Protein AF-A0A6I3LIY3-F1 (afdb_monomer)

pLDDT: mean 95.97, std 3.13, range [81.38, 98.56]

Foldseek 3Di:
DDDDPVLLEDDQLDALVVNQVSQVVQPPPPFHWYDDPNDIDGQNHKDWFQVDQPPHDGQDFPDDDPQFTWTHGNGGIITRRD

Structure (mmCIF, N/CA/C/O backbone):
data_AF-A0A6I3LIY3-F1
#
_entry.id   AF-A0A6I3LIY3-F1
#
loop_
_atom_site.group_PDB
_atom_site.id
_atom_site.type_symbol
_atom_site.label_atom_id
_atom_site.label_alt_id
_atom_site.label_comp_id
_atom_site.label_asym_id
_atom_site.label_entity_id
_atom_site.label_seq_id
_atom_site.pdbx_PDB_ins_code
_atom_site.Cartn_x
_atom_site.Cartn_y
_atom_site.Cartn_z
_atom_site.occupancy
_atom_site.B_iso_or_equiv
_atom_site.auth_seq_id
_atom_site.auth_comp_id
_atom_site.auth_asym_id
_atom_site.auth_atom_id
_atom_site.pdbx_PDB_model_num
ATOM 1 N N . PRO A 1 1 ? 4.847 2.378 21.534 1.00 81.38 1 PRO A N 1
ATOM 2 C CA . PRO A 1 1 ? 3.651 3.240 21.360 1.00 81.38 1 PRO A CA 1
ATOM 3 C C . PRO A 1 1 ? 2.522 2.441 20.704 1.00 81.38 1 PRO A C 1
ATOM 5 O O . PRO A 1 1 ? 2.826 1.529 19.943 1.00 81.38 1 PRO A O 1
ATOM 8 N N . ASN A 1 2 ? 1.260 2.760 21.000 1.00 90.69 2 ASN A N 1
ATOM 9 C CA . ASN A 1 2 ? 0.123 2.108 20.343 1.00 90.69 2 ASN A CA 1
ATOM 10 C C . ASN A 1 2 ? -0.005 2.588 18.893 1.00 90.69 2 ASN A C 1
ATOM 12 O O . ASN A 1 2 ? 0.270 3.756 18.610 1.00 90.69 2 ASN A O 1
ATOM 16 N N . ILE A 1 3 ? -0.437 1.688 18.008 1.00 91.88 3 ILE A N 1
ATOM 17 C CA . ILE A 1 3 ? -0.732 2.001 16.606 1.00 91.88 3 ILE A CA 1
ATOM 18 C C . ILE A 1 3 ? -1.925 2.959 16.560 1.00 91.88 3 ILE A C 1
ATOM 20 O O . ILE A 1 3 ? -2.927 2.746 17.248 1.00 91.88 3 ILE A O 1
ATOM 24 N N . LYS A 1 4 ? -1.803 4.034 15.781 1.00 95.69 4 LYS A N 1
ATOM 25 C CA . LYS A 1 4 ? -2.873 5.007 15.551 1.00 95.69 4 LYS A CA 1
ATOM 26 C C . LYS A 1 4 ? -3.526 4.761 14.198 1.00 95.69 4 LYS A C 1
ATOM 28 O O . LYS A 1 4 ? -2.886 4.308 13.255 1.00 95.69 4 LYS A O 1
ATOM 33 N N . ARG A 1 5 ? -4.761 5.243 14.045 1.00 93.25 5 ARG A N 1
ATOM 34 C CA . ARG A 1 5 ? -5.488 5.220 12.766 1.00 93.25 5 ARG A CA 1
ATOM 35 C C . ARG A 1 5 ? -4.717 5.885 11.615 1.00 93.25 5 ARG A C 1
ATOM 37 O O . ARG A 1 5 ? -4.901 5.522 10.463 1.00 93.25 5 ARG A O 1
ATOM 44 N N . THR A 1 6 ? -3.847 6.854 11.902 1.00 95.56 6 THR A N 1
ATOM 45 C CA . THR A 1 6 ? -2.973 7.478 10.894 1.00 95.56 6 THR A CA 1
ATOM 46 C C . THR A 1 6 ? -1.886 6.540 10.380 1.00 95.56 6 THR A C 1
ATOM 48 O O . THR A 1 6 ? -1.524 6.635 9.213 1.00 95.56 6 THR A O 1
ATOM 51 N N . ASP A 1 7 ? -1.398 5.625 11.219 1.00 95.25 7 ASP A N 1
ATOM 52 C CA . ASP A 1 7 ? -0.359 4.650 10.865 1.00 95.25 7 ASP A CA 1
ATOM 53 C C . ASP A 1 7 ? -0.925 3.525 9.982 1.00 95.25 7 ASP A C 1
ATOM 55 O O . ASP A 1 7 ? -0.201 2.876 9.230 1.00 95.25 7 ASP A O 1
ATOM 59 N N . GLU A 1 8 ? -2.241 3.314 10.042 1.00 97.12 8 GLU A N 1
ATOM 60 C CA . GLU A 1 8 ? -2.976 2.357 9.212 1.00 97.12 8 GLU A CA 1
ATOM 61 C C . GLU A 1 8 ? -3.236 2.877 7.795 1.00 97.12 8 GLU A C 1
ATOM 63 O O . GLU A 1 8 ? -3.452 2.090 6.872 1.00 97.12 8 GLU A O 1
ATOM 68 N N . LYS A 1 9 ? -3.242 4.201 7.608 1.00 98.12 9 LYS A N 1
ATOM 69 C CA . LYS A 1 9 ? -3.560 4.811 6.318 1.00 98.12 9 LYS A CA 1
ATOM 70 C C . LYS A 1 9 ? -2.407 4.588 5.340 1.00 98.12 9 LYS A C 1
ATOM 72 O O . LYS A 1 9 ? -1.254 4.913 5.633 1.00 98.12 9 LYS A O 1
ATOM 77 N N . ILE A 1 10 ? -2.723 4.065 4.162 1.00 98.25 10 ILE A N 1
ATOM 78 C CA . ILE A 1 10 ? -1.778 3.961 3.057 1.00 98.25 10 ILE A CA 1
ATOM 79 C C . ILE A 1 10 ? -1.492 5.356 2.515 1.00 98.25 10 ILE A C 1
ATOM 81 O O . ILE A 1 10 ? -2.395 6.110 2.148 1.00 98.25 10 ILE A O 1
ATOM 85 N N . ASP A 1 11 ? -0.204 5.658 2.449 1.00 98.06 11 ASP A N 1
ATOM 86 C CA . ASP A 1 11 ? 0.345 6.774 1.702 1.00 98.06 11 ASP A CA 1
ATOM 87 C C . ASP A 1 11 ? 0.944 6.217 0.410 1.00 98.06 11 ASP A C 1
ATOM 89 O O . ASP A 1 11 ? 1.993 5.569 0.429 1.00 98.06 11 ASP A O 1
ATOM 93 N N . TRP A 1 12 ? 0.243 6.441 -0.703 1.00 98.00 12 TRP A N 1
ATOM 94 C CA . TRP A 1 12 ? 0.624 5.915 -2.012 1.00 98.00 12 TRP A CA 1
ATOM 95 C C . TRP A 1 12 ? 1.935 6.501 -2.538 1.00 98.00 12 TRP 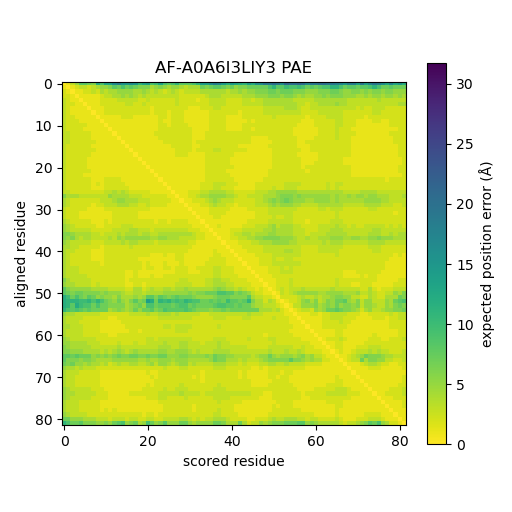A C 1
ATOM 97 O O . TRP A 1 12 ? 2.570 5.875 -3.381 1.00 98.00 12 TRP A O 1
ATOM 107 N N . THR A 1 13 ? 2.394 7.641 -2.010 1.00 97.88 13 THR A N 1
ATOM 108 C CA . THR A 1 13 ? 3.681 8.243 -2.400 1.00 97.88 13 THR A CA 1
ATOM 109 C C . THR A 1 13 ? 4.890 7.428 -1.926 1.00 97.88 13 THR A C 1
ATOM 111 O O . THR A 1 13 ? 6.012 7.656 -2.374 1.00 97.88 13 THR A O 1
ATOM 114 N N . LYS A 1 14 ? 4.685 6.439 -1.049 1.00 98.06 14 LYS A N 1
ATOM 115 C CA . LYS A 1 14 ? 5.724 5.497 -0.620 1.00 98.06 14 LYS A CA 1
ATOM 116 C C . LYS A 1 14 ? 6.024 4.458 -1.697 1.00 98.06 14 LYS A C 1
ATOM 118 O O . LYS A 1 14 ? 5.234 4.216 -2.601 1.00 98.06 14 LYS A O 1
ATOM 123 N N . THR A 1 15 ? 7.171 3.796 -1.579 1.00 98.25 15 THR A N 1
ATOM 124 C CA . THR A 1 15 ? 7.542 2.687 -2.473 1.00 98.25 15 THR A CA 1
ATOM 125 C C . THR A 1 15 ? 6.626 1.473 -2.286 1.00 98.25 15 THR A C 1
ATOM 127 O O . THR A 1 15 ? 6.141 1.209 -1.180 1.00 98.25 15 THR A O 1
ATOM 130 N N . ALA A 1 16 ? 6.472 0.658 -3.333 1.00 98.38 16 ALA A N 1
ATOM 131 C CA . ALA A 1 16 ? 5.726 -0.600 -3.273 1.00 98.38 16 ALA A CA 1
ATOM 132 C C . ALA A 1 16 ? 6.211 -1.524 -2.139 1.00 98.38 16 ALA A C 1
ATOM 134 O O . ALA A 1 16 ? 5.412 -2.166 -1.461 1.00 98.38 16 ALA A O 1
ATOM 135 N N . THR A 1 17 ? 7.521 -1.549 -1.871 1.00 98.44 17 THR A N 1
ATOM 136 C CA . THR A 1 17 ? 8.103 -2.314 -0.757 1.00 98.44 17 THR A CA 1
ATOM 137 C C . THR A 1 17 ? 7.668 -1.780 0.609 1.00 98.44 17 THR A C 1
ATOM 139 O O . THR A 1 17 ? 7.370 -2.570 1.505 1.00 98.44 17 THR A O 1
ATOM 142 N N . GLN A 1 18 ? 7.613 -0.458 0.793 1.00 98.50 18 GLN A N 1
ATOM 143 C CA . GLN A 1 18 ? 7.135 0.142 2.043 1.00 98.50 18 GLN A CA 1
ATOM 144 C C . GLN A 1 18 ? 5.646 -0.136 2.262 1.00 98.50 18 GLN A C 1
ATOM 146 O O . GLN A 1 18 ? 5.268 -0.504 3.372 1.00 98.50 18 GLN A O 1
ATOM 151 N N . ILE A 1 19 ? 4.826 -0.027 1.214 1.00 98.44 19 ILE A N 1
ATOM 152 C CA . ILE A 1 19 ? 3.388 -0.326 1.282 1.00 98.44 19 ILE A CA 1
ATOM 153 C C . ILE A 1 19 ? 3.161 -1.809 1.588 1.00 98.44 19 ILE A C 1
ATOM 155 O O . ILE A 1 19 ? 2.432 -2.131 2.522 1.00 98.44 19 ILE A O 1
ATOM 159 N N . TYR A 1 20 ? 3.860 -2.713 0.899 1.00 98.56 20 TYR A N 1
ATOM 160 C CA . TYR A 1 20 ? 3.836 -4.148 1.198 1.00 98.56 20 TYR A CA 1
ATOM 161 C C . TYR A 1 20 ? 4.195 -4.442 2.663 1.00 98.56 20 TYR A C 1
ATOM 163 O O . TYR A 1 20 ? 3.507 -5.205 3.340 1.00 98.56 20 TYR A O 1
ATOM 171 N N . ASN A 1 21 ? 5.253 -3.807 3.181 1.00 98.50 21 ASN A N 1
ATOM 172 C CA . ASN A 1 21 ? 5.667 -3.964 4.575 1.00 98.50 21 ASN A CA 1
ATOM 173 C C . ASN A 1 21 ? 4.628 -3.425 5.570 1.00 98.50 21 ASN A C 1
ATOM 175 O O . ASN A 1 21 ? 4.437 -4.032 6.621 1.00 98.50 21 ASN A O 1
ATOM 179 N N . GLN A 1 22 ? 3.956 -2.319 5.242 1.00 98.44 22 GLN A N 1
ATOM 180 C CA . GLN A 1 22 ? 2.876 -1.761 6.055 1.00 98.44 22 GLN A CA 1
ATOM 181 C C . GLN A 1 22 ? 1.675 -2.712 6.096 1.00 98.44 22 GLN A C 1
ATOM 183 O O . GLN A 1 22 ? 1.226 -3.064 7.183 1.00 98.44 22 GLN A O 1
ATOM 188 N N . VAL A 1 23 ? 1.203 -3.190 4.940 1.00 98.25 23 VAL A N 1
ATOM 189 C CA . VAL A 1 23 ? 0.062 -4.120 4.846 1.00 98.25 23 VAL A CA 1
ATOM 190 C C . VAL A 1 23 ? 0.338 -5.402 5.634 1.00 98.25 23 VAL A C 1
ATOM 192 O O . VAL A 1 23 ? -0.437 -5.753 6.523 1.00 98.25 23 VAL A O 1
ATOM 195 N N . ARG A 1 24 ? 1.487 -6.054 5.403 1.00 97.88 24 ARG A N 1
ATOM 196 C CA . ARG A 1 24 ? 1.835 -7.294 6.122 1.00 97.88 24 ARG A CA 1
ATOM 197 C C . ARG A 1 24 ? 2.068 -7.103 7.618 1.00 97.88 24 ARG A C 1
ATOM 199 O O . ARG A 1 24 ? 1.900 -8.046 8.377 1.00 97.88 24 ARG A O 1
ATOM 206 N N . GLY A 1 25 ? 2.503 -5.915 8.035 1.00 97.50 25 GLY A N 1
ATOM 207 C CA . GLY A 1 25 ? 2.744 -5.600 9.443 1.00 97.50 25 GLY A CA 1
ATOM 208 C C . GLY A 1 25 ? 1.466 -5.295 10.224 1.00 97.50 25 GLY A C 1
ATOM 209 O O . GLY A 1 25 ? 1.481 -5.374 11.448 1.00 97.50 25 GLY A O 1
ATOM 210 N N . LEU A 1 26 ? 0.379 -4.947 9.529 1.00 97.25 26 LEU A N 1
ATOM 211 C CA . LEU A 1 26 ? -0.907 -4.583 10.127 1.00 97.25 26 LEU A CA 1
ATOM 212 C C . LEU A 1 26 ? -1.977 -5.673 9.971 1.00 97.25 26 LEU A C 1
ATOM 214 O O . LEU A 1 26 ? -3.082 -5.502 10.471 1.00 97.25 26 LEU A O 1
ATOM 218 N N . ASN A 1 27 ? -1.695 -6.780 9.289 1.00 95.62 27 ASN A N 1
ATOM 219 C CA . ASN A 1 27 ? -2.607 -7.921 9.175 1.00 95.62 27 ASN A CA 1
ATOM 220 C C . ASN A 1 27 ? -2.278 -8.963 10.269 1.00 95.62 27 ASN A C 1
ATOM 222 O O . ASN A 1 27 ? -1.096 -9.245 10.483 1.00 95.62 27 ASN A O 1
ATOM 226 N N . PRO A 1 28 ? -3.274 -9.539 10.976 1.00 94.19 28 PRO A N 1
ATOM 227 C CA . PRO A 1 28 ? -4.727 -9.415 10.757 1.00 94.19 28 PRO A CA 1
ATOM 228 C C . PRO A 1 28 ? -5.390 -8.247 11.486 1.00 94.19 28 PRO A C 1
ATOM 230 O O . PRO A 1 28 ? -6.587 -8.017 11.326 1.00 94.19 28 PRO A O 1
ATOM 233 N N . TRP A 1 29 ? -4.634 -7.507 12.293 1.00 93.75 29 TRP A N 1
ATOM 234 C CA . TRP A 1 29 ? -5.131 -6.356 13.034 1.00 93.75 29 TRP A CA 1
ATOM 235 C C . TRP A 1 29 ? -4.014 -5.321 13.220 1.00 93.75 29 TRP A C 1
ATOM 237 O O . TRP A 1 29 ? -2.893 -5.720 13.551 1.00 93.75 29 TRP A O 1
ATOM 247 N N . PRO A 1 30 ? -4.280 -4.007 13.061 1.00 96.00 30 PRO A N 1
ATOM 248 C CA . PRO A 1 30 ? -5.575 -3.342 12.803 1.00 96.00 30 PRO A CA 1
ATOM 249 C C . PRO A 1 30 ? -5.998 -3.213 11.323 1.00 96.00 30 PRO A C 1
ATOM 251 O O . PRO A 1 30 ? -7.094 -2.724 11.043 1.00 96.00 30 PRO A O 1
ATOM 254 N N . VAL A 1 31 ? -5.183 -3.721 10.396 1.00 97.56 31 VAL A N 1
ATOM 255 C CA . VAL A 1 31 ? -5.335 -3.687 8.930 1.00 97.56 31 VAL A CA 1
ATOM 256 C C . VAL A 1 31 ? -5.068 -2.312 8.321 1.00 97.56 31 VAL A C 1
ATOM 258 O O . VAL A 1 31 ? -5.567 -1.283 8.777 1.00 97.56 31 VAL A O 1
ATOM 261 N N . ALA A 1 32 ? -4.282 -2.297 7.245 1.00 98.25 32 ALA A N 1
ATOM 262 C CA . ALA A 1 32 ? -4.044 -1.086 6.475 1.00 98.25 32 ALA A CA 1
ATOM 263 C C . ALA A 1 32 ? -5.306 -0.661 5.707 1.00 98.25 32 ALA A C 1
ATOM 265 O O . ALA A 1 32 ? -6.146 -1.490 5.349 1.00 98.25 32 ALA A O 1
ATOM 266 N N . PHE A 1 33 ? -5.453 0.628 5.407 1.00 98.06 33 PHE A N 1
ATOM 267 C CA . PHE A 1 33 ? -6.581 1.105 4.608 1.00 98.06 33 PHE A CA 1
ATOM 268 C C . PHE A 1 33 ? -6.218 2.256 3.679 1.00 98.06 33 PHE A C 1
ATOM 270 O O . PHE A 1 33 ? -5.312 3.043 3.943 1.00 98.06 33 PHE A O 1
ATOM 277 N N . THR A 1 34 ? -7.006 2.412 2.625 1.00 97.56 34 THR A N 1
ATOM 278 C CA . THR A 1 34 ? -7.015 3.600 1.774 1.00 97.56 34 THR A CA 1
ATOM 279 C C . THR A 1 34 ? -8.439 4.128 1.608 1.00 97.56 34 THR A C 1
ATOM 281 O O . THR A 1 34 ? -9.395 3.579 2.164 1.00 97.56 34 THR A O 1
ATOM 284 N N . THR A 1 35 ? -8.588 5.218 0.864 1.00 96.06 35 THR A N 1
ATOM 285 C CA . THR A 1 35 ? -9.890 5.771 0.490 1.00 96.06 35 THR A CA 1
ATOM 286 C C . THR A 1 35 ? -10.005 5.860 -1.022 1.00 96.06 35 THR A C 1
ATOM 288 O O . THR A 1 35 ? -9.149 6.473 -1.655 1.00 96.06 35 THR A O 1
ATOM 291 N N . CYS A 1 36 ? -11.078 5.312 -1.581 1.00 92.06 36 CYS A N 1
ATOM 292 C CA . CYS A 1 36 ? -11.425 5.422 -2.994 1.00 92.06 36 CYS A CA 1
ATOM 293 C C . CYS A 1 36 ? -12.860 5.949 -3.088 1.00 92.06 36 CYS A C 1
ATOM 295 O O . CYS A 1 36 ? -13.755 5.399 -2.447 1.00 92.06 36 CYS A O 1
ATOM 297 N N . GLU A 1 37 ? -13.064 7.058 -3.805 1.00 92.19 37 GLU A N 1
ATOM 298 C CA . GLU A 1 37 ? -14.380 7.709 -3.952 1.00 92.19 37 GLU A CA 1
ATOM 299 C C . GLU A 1 37 ? -15.096 7.963 -2.609 1.00 92.19 37 GLU A C 1
ATOM 301 O O . GLU A 1 37 ? -16.286 7.706 -2.436 1.00 92.19 37 GLU A O 1
ATOM 306 N N . GLY A 1 38 ? -14.342 8.410 -1.599 1.00 93.56 38 GLY A N 1
ATOM 307 C CA . GLY A 1 38 ? -14.869 8.667 -0.254 1.00 93.56 38 GLY A CA 1
ATOM 308 C C . GLY A 1 38 ? -15.187 7.412 0.571 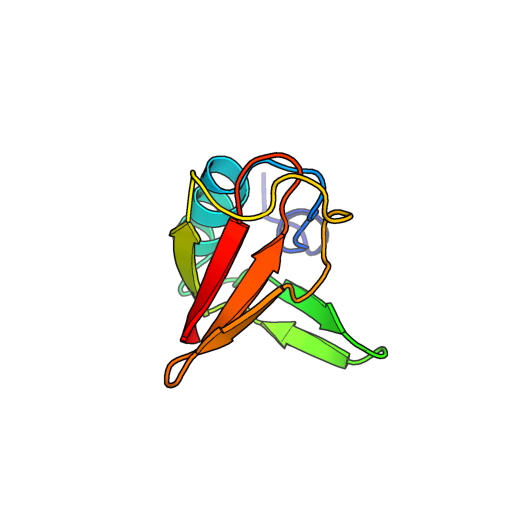1.00 93.56 38 GLY A C 1
ATOM 309 O O . GLY A 1 38 ? -15.549 7.535 1.741 1.00 93.56 38 GLY A O 1
ATOM 310 N N . LYS A 1 39 ? -15.011 6.207 0.019 1.00 96.50 39 LYS A N 1
ATOM 311 C CA . LYS A 1 39 ? -15.207 4.934 0.724 1.00 96.50 39 LYS A CA 1
ATOM 312 C C . LYS A 1 39 ? -13.882 4.395 1.242 1.00 96.50 39 LYS A C 1
ATOM 314 O O . LYS A 1 39 ? -12.866 4.441 0.553 1.00 96.50 39 LYS A O 1
ATOM 319 N N . VAL A 1 40 ? -13.898 3.853 2.457 1.00 96.50 40 VAL A N 1
ATOM 320 C CA . VAL A 1 40 ? -12.730 3.203 3.064 1.00 96.50 40 VAL A CA 1
ATOM 321 C C . VAL A 1 40 ? -12.581 1.798 2.502 1.00 96.50 40 VAL A C 1
ATOM 323 O O . VAL A 1 40 ? -13.515 1.004 2.571 1.00 96.50 40 VAL A O 1
ATOM 326 N N . TRP A 1 41 ? -11.400 1.497 1.979 1.00 96.50 41 TRP A N 1
ATOM 327 C CA . TRP A 1 41 ? -11.025 0.169 1.507 1.00 96.50 41 TRP A CA 1
ATOM 328 C C . TRP A 1 41 ? -9.938 -0.362 2.429 1.00 96.50 41 TRP A C 1
ATOM 330 O O . TRP A 1 41 ? -8.922 0.306 2.628 1.00 96.50 41 TRP A O 1
ATOM 340 N N . LYS A 1 42 ? -10.163 -1.532 3.027 1.00 97.12 42 LYS A N 1
ATOM 341 C CA . LYS A 1 42 ? -9.126 -2.239 3.783 1.00 97.12 42 LYS A CA 1
ATOM 342 C C . LYS A 1 42 ? -8.270 -3.031 2.806 1.00 97.12 42 LYS A C 1
ATOM 344 O O . LYS A 1 42 ? -8.810 -3.573 1.854 1.00 97.12 42 LYS A O 1
ATOM 349 N N . LEU A 1 43 ? -6.964 -3.040 3.037 1.00 97.50 43 LEU A N 1
ATOM 350 C CA . LEU A 1 43 ? -6.017 -3.828 2.263 1.00 97.50 43 LEU A CA 1
ATOM 351 C C . LEU A 1 43 ? -5.531 -4.935 3.183 1.00 97.50 43 LEU A C 1
ATOM 353 O O . LEU A 1 43 ? -4.733 -4.682 4.093 1.00 97.50 43 LEU A O 1
ATOM 357 N N . TRP A 1 44 ? -6.063 -6.129 2.974 1.00 97.12 44 TRP A N 1
ATOM 358 C CA . TRP A 1 44 ? -5.671 -7.316 3.707 1.00 97.12 44 TRP A CA 1
ATOM 359 C C . TRP A 1 44 ? -4.386 -7.860 3.139 1.00 97.12 44 TRP A C 1
ATOM 361 O O . TRP A 1 44 ? -3.465 -7.999 3.931 1.00 97.12 44 TRP A O 1
ATOM 371 N N . TRP A 1 45 ? -4.287 -8.053 1.818 1.00 97.44 45 TRP A N 1
ATOM 372 C CA . TRP A 1 45 ? -3.067 -8.494 1.134 1.00 97.44 45 TRP A CA 1
ATOM 373 C C . TRP A 1 45 ? -2.747 -7.710 -0.132 1.00 97.44 45 TRP A C 1
ATOM 375 O O . TRP A 1 45 ? -3.615 -7.232 -0.863 1.00 97.44 45 TRP A O 1
ATOM 385 N N . VAL A 1 46 ? -1.438 -7.591 -0.378 1.00 97.94 46 VAL A N 1
ATOM 386 C CA . VAL A 1 46 ? -0.895 -6.998 -1.595 1.00 97.94 46 VAL A CA 1
ATOM 387 C C . VAL A 1 46 ? 0.333 -7.758 -2.087 1.00 97.94 46 VAL A C 1
ATOM 389 O O . VAL A 1 46 ? 1.143 -8.240 -1.294 1.00 97.94 46 VAL A O 1
ATOM 392 N N . GLU A 1 47 ? 0.533 -7.775 -3.399 1.00 97.75 47 GLU A N 1
ATOM 393 C CA . GLU A 1 47 ? 1.748 -8.266 -4.048 1.00 97.75 47 GLU A CA 1
ATOM 394 C C . GLU A 1 47 ? 2.562 -7.101 -4.614 1.00 97.75 47 GLU A C 1
ATOM 396 O O . GLU A 1 47 ? 2.012 -6.140 -5.148 1.00 97.75 47 GLU A O 1
ATOM 401 N N . LYS A 1 48 ? 3.893 -7.180 -4.552 1.00 97.44 48 LYS A N 1
ATOM 402 C CA . LYS A 1 48 ? 4.770 -6.154 -5.139 1.00 97.44 48 LYS A CA 1
ATOM 403 C C . LYS A 1 48 ? 4.880 -6.344 -6.652 1.00 97.44 48 LYS A C 1
ATOM 405 O O . LYS A 1 48 ? 5.165 -7.444 -7.114 1.00 97.44 48 LYS A O 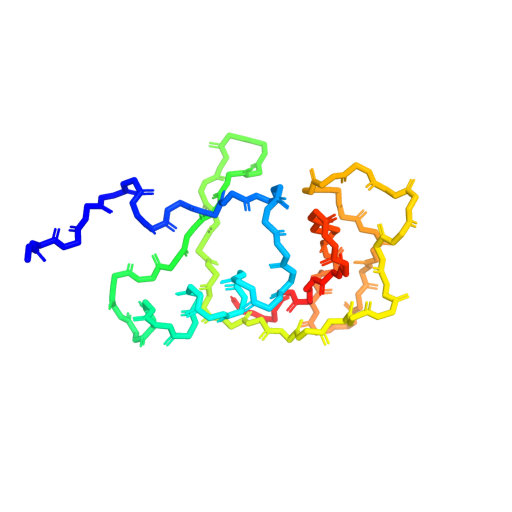1
ATOM 410 N N . ARG A 1 49 ? 4.792 -5.253 -7.409 1.00 96.56 49 ARG A N 1
ATOM 411 C CA . ARG A 1 49 ? 5.099 -5.177 -8.844 1.00 96.56 49 ARG A CA 1
ATOM 412 C C . ARG A 1 49 ? 6.163 -4.098 -9.055 1.00 96.56 49 ARG A C 1
ATOM 414 O O . ARG A 1 49 ? 5.855 -2.946 -9.334 1.00 96.56 49 ARG A O 1
ATOM 421 N N . LEU A 1 50 ? 7.428 -4.458 -8.829 1.00 93.50 50 LEU A N 1
ATOM 422 C CA . LEU A 1 50 ? 8.536 -3.491 -8.745 1.00 93.50 50 LEU A CA 1
ATOM 423 C C . LEU A 1 50 ? 8.860 -2.807 -10.080 1.00 93.50 50 LEU A C 1
ATOM 425 O O . LEU A 1 50 ? 9.318 -1.672 -10.077 1.00 93.50 50 LEU A O 1
ATOM 429 N N . GLU A 1 51 ? 8.587 -3.479 -11.197 1.00 92.00 51 GLU A N 1
ATOM 430 C CA . GLU A 1 51 ? 8.839 -2.969 -12.553 1.00 92.00 51 GLU A CA 1
ATOM 431 C C . GLU A 1 51 ? 7.620 -2.251 -13.163 1.00 92.00 51 GLU A C 1
ATOM 433 O O . GLU A 1 51 ? 7.660 -1.808 -14.306 1.00 92.00 51 GLU A O 1
ATOM 438 N N . ALA A 1 52 ? 6.525 -2.127 -12.408 1.00 89.75 52 ALA A N 1
ATOM 439 C CA . ALA A 1 52 ? 5.299 -1.458 -12.835 1.00 89.75 52 ALA A CA 1
ATOM 440 C C . ALA A 1 52 ? 5.160 -0.059 -12.208 1.00 89.75 52 ALA A C 1
ATOM 442 O O . ALA A 1 52 ? 5.940 0.339 -11.347 1.00 89.75 52 ALA A O 1
ATOM 443 N N . GLY A 1 53 ? 4.144 0.700 -12.630 1.00 84.94 53 GLY A N 1
ATOM 444 C CA . GLY A 1 53 ? 3.781 1.988 -12.019 1.00 84.94 53 GLY A CA 1
ATOM 445 C C . GLY A 1 53 ? 4.638 3.186 -12.432 1.00 84.94 53 GLY A C 1
ATOM 446 O O . GLY A 1 53 ? 4.265 4.316 -12.134 1.00 84.94 53 GLY A O 1
ATOM 447 N N . GLY A 1 54 ? 5.735 2.979 -13.166 1.00 88.88 54 GLY A N 1
ATOM 448 C CA . GLY A 1 54 ? 6.508 4.077 -13.748 1.00 88.88 54 GLY A CA 1
ATOM 449 C C . GLY A 1 54 ? 5.657 4.940 -14.688 1.00 88.88 54 GLY A C 1
ATOM 450 O O . GLY A 1 54 ? 4.940 4.411 -15.534 1.00 88.88 54 GLY A O 1
ATOM 451 N N . GLY A 1 55 ? 5.738 6.264 -14.530 1.00 89.50 55 GLY A N 1
ATOM 452 C CA . GLY A 1 55 ? 5.003 7.233 -15.354 1.00 89.50 55 GLY A CA 1
ATOM 453 C C . GLY A 1 55 ? 3.548 7.482 -14.941 1.00 89.50 55 GLY A C 1
ATOM 454 O O . GLY A 1 55 ? 2.888 8.302 -15.573 1.00 89.50 55 GLY A O 1
ATOM 455 N N . TYR A 1 56 ? 3.055 6.821 -13.890 1.00 96.56 56 TYR A N 1
ATOM 456 C CA . TYR A 1 56 ? 1.728 7.067 -13.326 1.00 96.56 56 TYR A CA 1
ATOM 457 C C . TYR A 1 56 ? 1.826 7.822 -12.003 1.00 96.56 56 TYR A C 1
ATOM 459 O O . TYR A 1 56 ? 2.744 7.602 -11.214 1.00 96.56 56 TYR A O 1
ATOM 467 N N . GLU A 1 57 ? 0.836 8.671 -11.734 1.00 97.38 57 GLU A N 1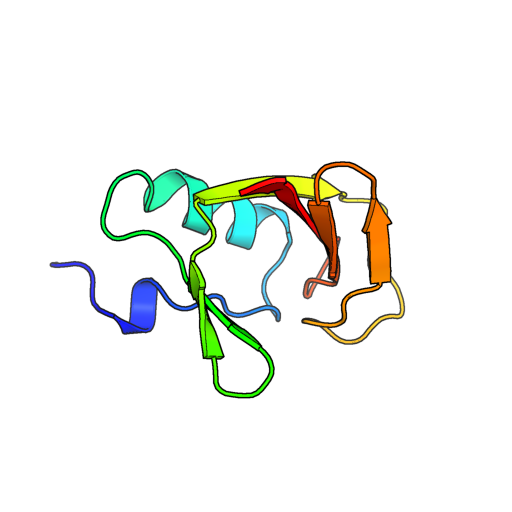
ATOM 468 C CA . GLU A 1 57 ? 0.716 9.341 -10.442 1.00 97.38 57 GLU A CA 1
ATOM 469 C C . GLU A 1 57 ? 0.452 8.309 -9.327 1.00 97.38 57 GLU A C 1
ATOM 471 O O . GLU A 1 57 ? -0.394 7.418 -9.503 1.00 97.38 57 GLU A O 1
ATOM 476 N N . PRO A 1 58 ? 1.126 8.407 -8.166 1.00 98.00 58 PRO A N 1
ATOM 477 C CA . PRO A 1 58 ? 0.902 7.494 -7.053 1.00 98.00 58 PRO A CA 1
ATOM 478 C C . PRO A 1 58 ? -0.568 7.445 -6.610 1.00 98.00 58 PRO A C 1
ATOM 480 O O . PRO A 1 58 ? -1.216 8.472 -6.422 1.00 98.00 58 PRO A O 1
ATOM 483 N N . GLY A 1 59 ? -1.093 6.236 -6.411 1.00 97.44 59 GLY A N 1
ATOM 484 C CA . GLY A 1 59 ? -2.498 5.982 -6.080 1.00 97.44 59 GLY A CA 1
ATOM 485 C C . GLY A 1 59 ? -3.397 5.751 -7.297 1.00 97.44 59 GLY A C 1
ATOM 486 O O . GLY A 1 59 ? -4.566 5.409 -7.128 1.00 9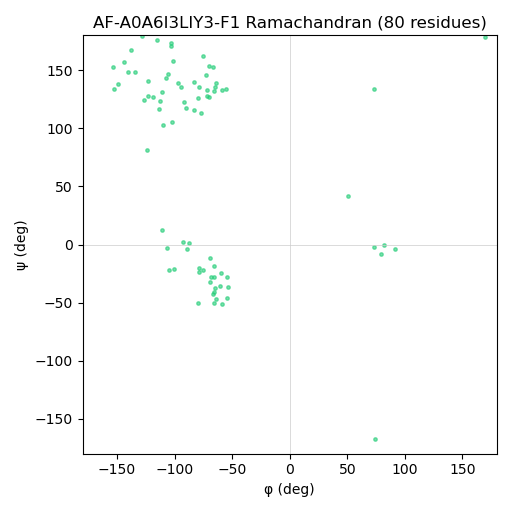7.44 59 GLY A O 1
ATOM 487 N N . THR A 1 60 ? -2.866 5.878 -8.516 1.00 97.75 60 THR A N 1
ATOM 488 C CA . THR A 1 60 ? -3.595 5.548 -9.748 1.00 97.75 60 THR A CA 1
ATOM 489 C C . THR A 1 60 ? -3.756 4.038 -9.893 1.00 97.75 60 THR A C 1
ATOM 491 O O . THR A 1 60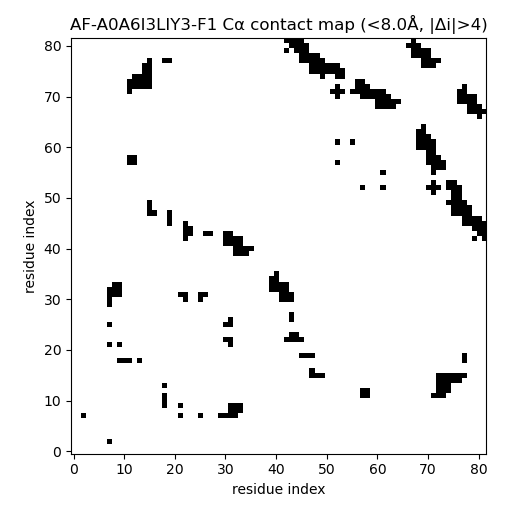 ? -2.785 3.2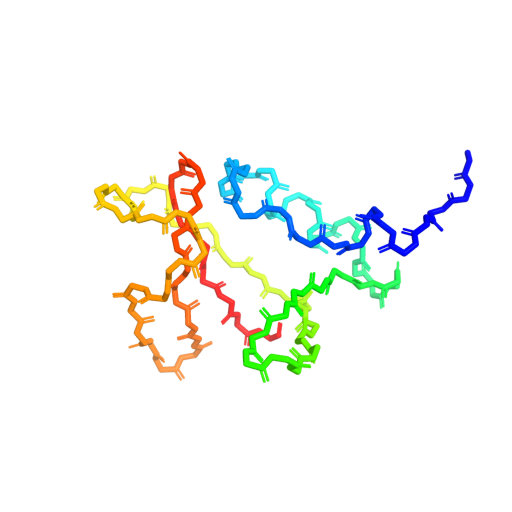93 -9.762 1.00 97.75 60 THR A O 1
ATOM 494 N N . ILE A 1 61 ? -4.964 3.578 -10.220 1.00 96.81 61 ILE A N 1
ATOM 495 C CA . ILE A 1 61 ? -5.193 2.192 -10.644 1.00 96.81 61 ILE A CA 1
ATOM 496 C C . ILE A 1 61 ? -4.720 2.064 -12.097 1.00 96.81 61 ILE A C 1
ATOM 498 O O . ILE A 1 61 ? -5.303 2.673 -12.990 1.00 96.81 61 ILE A O 1
ATOM 50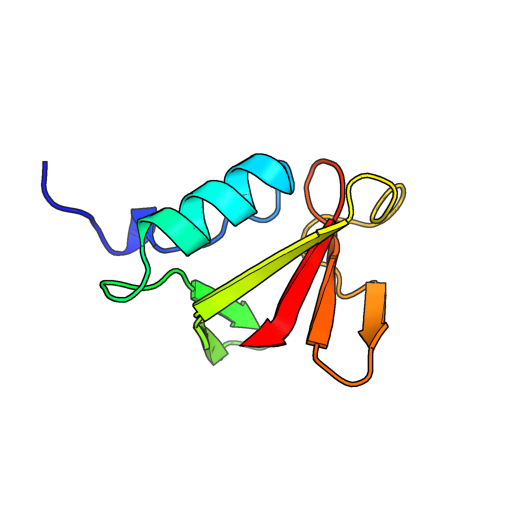2 N N . ILE A 1 62 ? -3.658 1.292 -12.329 1.00 97.25 62 ILE A N 1
ATOM 503 C CA . ILE A 1 62 ? -2.991 1.178 -13.639 1.00 97.25 62 ILE A CA 1
ATOM 504 C C . ILE A 1 62 ? -3.383 -0.086 -14.406 1.00 97.25 62 ILE A C 1
ATOM 506 O O . ILE A 1 62 ? -3.229 -0.140 -15.622 1.00 97.25 62 ILE A O 1
ATOM 510 N N . ALA A 1 63 ? -3.884 -1.104 -13.707 1.00 96.38 63 ALA A N 1
ATOM 511 C CA . ALA A 1 63 ? -4.397 -2.319 -14.322 1.00 96.38 63 ALA A CA 1
ATOM 512 C C . ALA A 1 63 ? -5.451 -2.982 -13.432 1.00 96.38 63 ALA A C 1
ATOM 514 O O . ALA A 1 63 ? -5.422 -2.873 -12.203 1.00 96.38 63 ALA A O 1
ATOM 515 N N . ARG A 1 64 ? -6.357 -3.710 -14.080 1.00 96.12 64 ARG A N 1
ATOM 516 C CA . ARG A 1 64 ? -7.281 -4.646 -13.445 1.00 96.12 64 ARG A CA 1
ATOM 517 C C . ARG A 1 64 ? -6.901 -6.048 -13.903 1.00 96.12 64 ARG A C 1
ATOM 519 O O . ARG A 1 64 ? -6.968 -6.330 -15.097 1.00 96.12 64 ARG A O 1
ATOM 526 N N . GLU A 1 65 ? -6.497 -6.885 -12.961 1.00 94.81 65 GLU A N 1
ATOM 527 C CA . GLU A 1 65 ? -6.217 -8.306 -13.170 1.00 94.81 65 GLU A CA 1
ATOM 528 C C . GLU A 1 65 ? -7.400 -9.136 -12.625 1.00 94.81 65 GLU A C 1
ATOM 530 O O . GLU A 1 65 ? -8.326 -8.590 -12.018 1.00 94.81 65 GLU A O 1
ATOM 535 N N . GLU A 1 66 ? -7.418 -10.444 -12.889 1.00 92.94 66 GLU A N 1
ATOM 536 C CA . GLU A 1 66 ? -8.517 -11.335 -12.476 1.00 92.94 66 GLU A CA 1
ATOM 537 C C . GLU A 1 66 ? -8.693 -11.377 -10.949 1.00 92.94 66 GLU A C 1
ATOM 539 O O . GLU A 1 66 ? -9.817 -11.406 -10.451 1.00 92.94 66 GLU A O 1
ATOM 544 N N . ASP A 1 67 ? -7.583 -11.308 -10.216 1.00 93.94 67 ASP A N 1
ATOM 545 C CA . ASP A 1 67 ? -7.502 -11.467 -8.765 1.00 93.94 67 ASP A CA 1
ATOM 546 C C . ASP A 1 67 ? -7.150 -10.167 -8.025 1.00 93.94 67 ASP A C 1
ATOM 548 O O . ASP A 1 67 ? -6.805 -10.206 -6.845 1.00 93.94 67 ASP A O 1
ATOM 552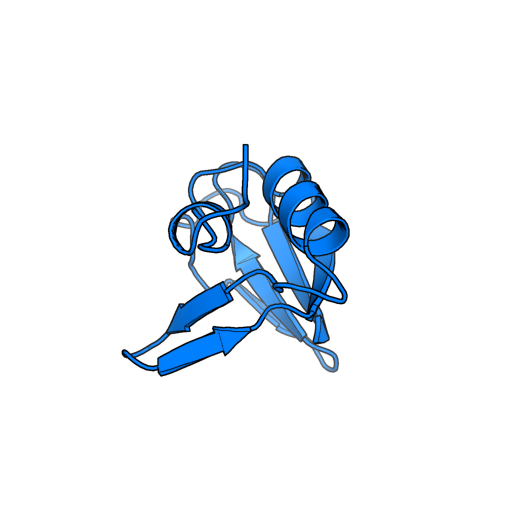 N N . GLY A 1 68 ? -7.202 -9.006 -8.689 1.00 95.31 68 GLY A N 1
ATOM 553 C CA . GLY A 1 68 ? -6.865 -7.757 -8.014 1.00 95.31 68 GLY A CA 1
ATOM 554 C C . GLY A 1 68 ? -6.719 -6.516 -8.882 1.00 95.31 68 GLY A C 1
ATOM 555 O O . GLY A 1 68 ? -6.834 -6.529 -10.109 1.00 95.31 68 GLY A O 1
ATOM 556 N N . LEU A 1 69 ? -6.434 -5.402 -8.209 1.00 96.69 69 LEU A N 1
ATOM 557 C CA . LEU A 1 69 ? -6.152 -4.110 -8.835 1.00 96.69 69 LEU A CA 1
ATOM 558 C C . LEU A 1 69 ? -4.689 -3.742 -8.641 1.00 96.69 69 LEU A C 1
ATOM 560 O O . LEU A 1 69 ? -4.187 -3.774 -7.519 1.00 96.69 69 LEU A O 1
ATOM 564 N N . VAL A 1 70 ? -4.016 -3.336 -9.714 1.00 97.75 70 VAL A N 1
ATOM 565 C CA . VAL A 1 70 ? -2.640 -2.843 -9.643 1.00 97.75 70 VAL A CA 1
ATOM 566 C C . VAL A 1 70 ? -2.670 -1.333 -9.456 1.00 97.75 70 VAL A C 1
ATOM 568 O O . VAL A 1 70 ? -3.242 -0.615 -10.276 1.00 97.75 70 VAL A O 1
ATOM 571 N N . ILE A 1 71 ? -2.053 -0.853 -8.380 1.00 98.06 71 ILE A N 1
ATOM 572 C CA . ILE A 1 71 ? -2.047 0.555 -7.981 1.00 98.06 71 ILE A CA 1
ATOM 573 C C . ILE A 1 71 ? -0.610 1.079 -7.976 1.00 98.06 71 ILE A C 1
ATOM 575 O O . ILE A 1 71 ? 0.276 0.493 -7.343 1.00 98.06 71 ILE A O 1
ATOM 579 N N . ALA A 1 72 ? -0.378 2.183 -8.688 1.00 98.38 72 ALA A N 1
ATOM 580 C CA . ALA A 1 72 ? 0.915 2.853 -8.751 1.00 98.38 72 ALA A CA 1
ATOM 581 C C . ALA A 1 72 ? 1.328 3.392 -7.376 1.00 98.38 72 ALA A C 1
ATOM 583 O O . ALA A 1 72 ? 0.516 3.930 -6.622 1.00 98.38 72 ALA A O 1
ATOM 584 N N . CYS A 1 73 ? 2.606 3.243 -7.057 1.00 98.12 73 CYS A N 1
ATOM 585 C CA . CYS A 1 73 ? 3.224 3.727 -5.827 1.00 98.12 73 CYS A CA 1
ATOM 586 C C . CYS A 1 73 ? 4.258 4.812 -6.178 1.00 98.12 73 CYS A C 1
ATOM 588 O O . CYS A 1 73 ? 4.547 5.032 -7.352 1.00 98.12 73 CYS A O 1
ATOM 590 N N . GLY A 1 74 ? 4.887 5.456 -5.191 1.00 97.19 74 GLY A N 1
ATOM 591 C CA . GLY A 1 74 ? 5.978 6.411 -5.459 1.00 97.19 74 GLY A CA 1
ATOM 592 C C . GLY A 1 74 ? 7.178 5.794 -6.190 1.00 97.19 74 GLY A C 1
ATOM 593 O O . GLY A 1 74 ? 7.924 6.481 -6.879 1.00 97.19 74 GLY A O 1
ATOM 594 N N . SER A 1 75 ? 7.354 4.479 -6.060 1.00 97.06 75 SER A N 1
ATOM 595 C CA . SER A 1 75 ? 8.204 3.666 -6.930 1.00 97.06 75 SER A CA 1
ATOM 596 C C . SER A 1 75 ? 7.667 2.237 -6.946 1.00 97.06 75 SER A C 1
ATOM 598 O O . SER A 1 75 ? 7.347 1.683 -5.884 1.00 97.06 75 SER A O 1
ATOM 600 N N . GLY A 1 76 ? 7.560 1.651 -8.138 1.00 97.69 76 GLY A N 1
ATOM 601 C CA . GLY A 1 76 ? 6.873 0.383 -8.355 1.00 97.69 76 GLY A CA 1
ATOM 602 C C . GLY A 1 76 ? 5.347 0.522 -8.296 1.00 97.69 76 GLY A C 1
ATOM 603 O O . GLY A 1 76 ? 4.783 1.617 -8.257 1.00 97.69 76 GLY A O 1
ATOM 604 N N . ALA A 1 77 ? 4.669 -0.614 -8.217 1.00 98.31 77 ALA A N 1
ATOM 605 C CA . ALA A 1 77 ? 3.243 -0.721 -7.944 1.00 98.31 77 ALA A CA 1
ATOM 606 C C . ALA A 1 77 ? 2.971 -1.873 -6.967 1.00 98.31 77 ALA A C 1
ATOM 608 O O . ALA A 1 77 ? 3.836 -2.725 -6.727 1.00 98.31 77 ALA A O 1
ATOM 609 N N . VAL A 1 78 ? 1.759 -1.930 -6.424 1.00 98.25 78 VAL A N 1
ATOM 610 C CA . VAL A 1 78 ? 1.263 -3.106 -5.698 1.00 98.25 78 VAL A CA 1
ATOM 611 C C . VAL A 1 78 ? -0.032 -3.606 -6.322 1.00 98.25 78 VAL A C 1
ATOM 613 O O . VAL A 1 78 ? -0.869 -2.801 -6.722 1.00 98.25 78 VAL A O 1
ATOM 616 N N . LYS A 1 79 ? -0.207 -4.925 -6.403 1.00 98.19 79 LYS A N 1
ATOM 617 C CA . LYS A 1 79 ? -1.499 -5.541 -6.714 1.00 98.19 79 LYS A CA 1
ATOM 618 C C . LYS A 1 79 ? -2.238 -5.789 -5.408 1.00 98.19 79 LYS A C 1
ATOM 620 O O . LYS A 1 79 ? -1.732 -6.533 -4.578 1.00 98.19 79 LYS A O 1
ATOM 625 N N . VAL A 1 80 ? -3.393 -5.165 -5.218 1.00 97.19 80 VAL A N 1
ATOM 626 C CA . VAL A 1 80 ? -4.287 -5.419 -4.082 1.00 97.19 80 VAL A CA 1
ATOM 627 C C . VAL A 1 80 ? -5.143 -6.632 -4.412 1.00 97.19 80 VAL A C 1
ATOM 629 O O . VAL A 1 80 ? -5.909 -6.570 -5.373 1.00 97.19 80 VAL A O 1
ATOM 632 N N . THR A 1 81 ? -4.981 -7.710 -3.644 1.00 95.94 81 THR A N 1
ATOM 633 C CA . THR A 1 81 ? -5.657 -8.999 -3.877 1.00 95.94 81 THR A CA 1
ATOM 634 C C . THR A 1 81 ? -6.806 -9.256 -2.909 1.00 95.94 81 THR A C 1
ATOM 636 O O . THR A 1 81 ? -7.687 -10.054 -3.210 1.00 95.94 81 THR A O 1
ATOM 639 N N . GLU A 1 82 ? -6.795 -8.596 -1.747 1.00 90.56 82 GLU A N 1
ATOM 640 C CA . GLU A 1 82 ? -7.814 -8.746 -0.700 1.00 90.56 82 GLU A CA 1
ATOM 641 C C . GLU A 1 82 ? -7.955 -7.474 0.138 1.00 90.56 82 GLU A C 1
ATOM 643 O O . GLU A 1 82 ? -6.907 -6.870 0.481 1.00 90.56 82 GLU A O 1
#

Mean predicted aligned error: 2.63 Å

Nearest PDB structures (foldseek):
  4iqf-assembly2_B  TM=9.454E-01  e=1.203E-09  Bacillus anthracis
  3r8x-assembly1_A  TM=9.172E-01  e=4.241E-08  Yersinia pestis
  1fmt-assembly2_B  TM=9.140E-01  e=1.391E-07  Escherichia coli
  2fmt-assembly2_B  TM=9.009E-01  e=8.257E-07  Escherichia coli
  3q0i-assembly1_A  TM=9.385E-01  e=5.594E-06  Vibrio cholerae

Secondary structure (DSSP, 8-state):
-PPPHHHHB--TTSBHHHHHHHHHHHTTTT-EEEEETTEEEEE--EEEETT--TTS-TT-EEEEETTEEEEE-SBSEEEE--

Radius of gyration: 11.87 Å; Cα contacts (8 Å, |Δi|>4): 173; chains: 1; bounding box: 24×21×37 Å

Solvent-accessible surface area (backbone atoms only — not comparable to full-atom values): 4477 Å² total; per-residue (Å²): 133,83,90,47,78,73,76,29,45,65,63,38,70,41,36,21,66,57,51,44,52,49,23,62,69,17,47,94,62,87,36,18,29,44,74,57,96,89,40,81,41,68,37,58,41,63,45,77,34,72,91,36,33,80,97,48,62,51,63,36,78,78,45,80,57,98,67,32,41,30,30,12,13,57,42,15,9,30,32,41,59,66

Sequence (82 aa):
PNIKRTDEKIDWTKTATQIYNQVRGLNPWPVAFTTCEGKVWKLWWVEKRLEAGGGYEPGTIIAREEDGLVIACGSGAVKVTE